Protein AF-A0A6A5AZ43-F1 (afdb_monomer_lite)

pLDDT: mean 82.3, std 16.19, range [38.84, 97.5]

Organism: Naegleria fowleri (NCBI:txid5763)

Structure (mmCIF, N/CA/C/O backbone):
data_AF-A0A6A5AZ43-F1
#
_entry.id   AF-A0A6A5AZ43-F1
#
loop_
_atom_site.group_PDB
_atom_site.id
_atom_site.type_symbol
_atom_site.label_atom_id
_atom_site.label_alt_id
_atom_site.label_comp_id
_atom_site.label_asym_id
_atom_site.label_entity_id
_atom_site.label_seq_id
_atom_site.pdbx_PDB_ins_code
_atom_site.Cartn_x
_atom_site.Cartn_y
_atom_site.Cartn_z
_atom_site.occupancy
_atom_site.B_iso_or_equiv
_atom_site.auth_seq_id
_atom_site.auth_comp_id
_atom_site.auth_asym_id
_atom_site.auth_atom_id
_atom_site.pdbx_PDB_model_num
ATOM 1 N N . MET A 1 1 ? 13.280 24.399 -22.200 1.00 40.59 1 MET A N 1
ATOM 2 C CA . MET A 1 1 ? 12.212 23.650 -21.501 1.00 40.59 1 MET A CA 1
ATOM 3 C C . MET A 1 1 ? 12.374 22.170 -21.824 1.00 40.59 1 MET A C 1
ATOM 5 O O . MET A 1 1 ? 11.979 21.747 -22.901 1.00 40.59 1 MET A O 1
ATOM 9 N N . GLN A 1 2 ? 13.060 21.408 -20.968 1.00 38.84 2 GLN A N 1
ATOM 10 C CA . GLN A 1 2 ? 13.323 19.985 -21.212 1.00 38.84 2 GLN A CA 1
ATOM 11 C C . GLN A 1 2 ? 12.051 19.155 -20.994 1.00 38.84 2 GLN A C 1
ATOM 13 O O . GLN A 1 2 ? 11.334 19.310 -20.006 1.00 38.84 2 GLN A O 1
ATOM 18 N N . ASN A 1 3 ? 11.774 18.312 -21.982 1.00 41.25 3 ASN A N 1
ATOM 19 C CA . ASN A 1 3 ? 10.571 17.515 -22.161 1.00 41.25 3 ASN A CA 1
ATOM 20 C C . ASN A 1 3 ? 10.405 16.507 -21.006 1.00 41.25 3 ASN A C 1
ATOM 22 O O . ASN A 1 3 ? 11.252 15.637 -20.810 1.00 41.25 3 ASN A O 1
ATOM 26 N N . GLN A 1 4 ? 9.310 16.598 -20.240 1.00 49.06 4 GLN A N 1
ATOM 27 C CA . GLN A 1 4 ? 9.046 15.726 -19.081 1.00 49.06 4 GLN A CA 1
ATOM 28 C C . GLN A 1 4 ? 8.986 14.224 -19.425 1.00 49.06 4 GLN A C 1
ATOM 30 O O . GLN A 1 4 ? 9.094 13.388 -18.529 1.00 49.06 4 GLN A O 1
ATOM 35 N N . ARG A 1 5 ? 8.870 13.865 -20.712 1.00 44.91 5 ARG A N 1
ATOM 36 C CA . ARG A 1 5 ? 8.913 12.472 -21.183 1.00 44.91 5 ARG A CA 1
ATOM 37 C C . ARG A 1 5 ? 10.293 11.814 -21.100 1.00 44.91 5 ARG A C 1
ATOM 39 O O . ARG A 1 5 ? 10.347 10.590 -21.052 1.00 44.91 5 ARG A O 1
ATOM 46 N N . GLU A 1 6 ? 11.391 12.568 -21.042 1.00 40.44 6 GLU A N 1
ATOM 47 C CA . GLU A 1 6 ? 12.736 11.964 -21.033 1.00 40.44 6 GLU A CA 1
ATOM 48 C C . GLU A 1 6 ? 13.204 11.490 -19.647 1.00 40.44 6 GLU A C 1
ATOM 50 O O . GLU A 1 6 ? 14.098 10.652 -19.565 1.00 40.44 6 GLU A O 1
ATOM 55 N N . ARG A 1 7 ? 12.556 11.915 -18.549 1.00 47.22 7 ARG A N 1
ATOM 56 C CA . ARG A 1 7 ? 12.876 11.411 -17.193 1.00 47.22 7 ARG A CA 1
ATOM 57 C C . ARG A 1 7 ? 12.505 9.944 -16.968 1.00 47.22 7 ARG A C 1
ATOM 59 O O . ARG A 1 7 ? 12.935 9.359 -15.982 1.00 47.22 7 ARG A O 1
ATOM 66 N N . PHE A 1 8 ? 11.684 9.361 -17.839 1.00 50.12 8 PHE A N 1
ATOM 67 C CA . PHE A 1 8 ? 11.108 8.029 -17.641 1.00 50.12 8 PHE A CA 1
ATOM 68 C C . PHE A 1 8 ? 11.878 6.895 -18.325 1.00 50.12 8 PHE A C 1
ATOM 70 O O . PHE A 1 8 ? 11.381 5.774 -18.402 1.00 50.12 8 PHE A O 1
ATOM 77 N N . LYS A 1 9 ? 13.108 7.145 -18.783 1.00 47.00 9 LYS A N 1
ATOM 78 C CA . LYS A 1 9 ? 14.065 6.063 -19.032 1.00 47.00 9 LYS A CA 1
ATOM 79 C C . LYS A 1 9 ? 14.752 5.732 -17.708 1.00 47.00 9 LYS A C 1
ATOM 81 O O . LYS A 1 9 ? 15.840 6.220 -17.424 1.00 47.00 9 LYS A O 1
ATOM 86 N N . LEU A 1 10 ? 14.082 4.935 -16.874 1.00 55.44 10 LEU A N 1
ATOM 87 C CA . LEU A 1 10 ? 14.712 4.255 -15.740 1.00 55.44 10 LEU A CA 1
ATOM 88 C C . LEU A 1 10 ? 15.667 3.189 -16.298 1.00 55.44 10 LEU A C 1
ATOM 90 O O . LEU A 1 10 ? 15.375 2.002 -16.277 1.00 55.44 10 LEU A O 1
ATOM 94 N N . ASN A 1 11 ? 16.801 3.632 -16.840 1.00 57.62 11 ASN A N 1
ATOM 95 C CA . ASN A 1 11 ? 17.934 2.779 -17.193 1.00 57.62 11 ASN A CA 1
ATOM 96 C C . ASN A 1 11 ? 18.779 2.516 -15.935 1.00 57.62 11 ASN A C 1
ATOM 98 O O . ASN A 1 11 ? 19.988 2.711 -15.963 1.00 57.62 11 ASN A O 1
ATOM 102 N N . LEU A 1 12 ? 18.129 2.196 -14.813 1.00 68.38 12 LEU A N 1
ATOM 103 C CA . LEU A 1 12 ? 18.822 1.786 -13.597 1.00 68.38 12 LEU A CA 1
ATOM 104 C C . LEU A 1 12 ? 18.827 0.265 -13.560 1.00 68.38 12 LEU A C 1
ATOM 106 O O . LEU A 1 12 ? 17.776 -0.363 -13.728 1.00 68.38 12 LEU A O 1
ATOM 110 N N . ASP A 1 13 ? 19.999 -0.309 -13.330 1.00 81.00 13 ASP A N 1
ATOM 111 C CA . ASP A 1 13 ? 20.129 -1.730 -13.051 1.00 81.00 13 ASP A CA 1
ATOM 112 C C . ASP A 1 13 ? 19.394 -2.064 -11.732 1.00 81.00 13 ASP A C 1
ATOM 114 O O . ASP A 1 13 ? 19.404 -1.260 -10.789 1.00 81.00 13 ASP A O 1
ATOM 118 N N . PRO A 1 14 ? 18.725 -3.228 -11.614 1.00 82.81 14 PRO A N 1
ATOM 119 C CA . PRO A 1 14 ? 18.086 -3.647 -10.369 1.00 82.81 14 PRO A CA 1
ATOM 120 C C . PRO A 1 14 ? 18.988 -3.567 -9.127 1.00 82.81 14 PRO A C 1
ATOM 122 O O . PRO A 1 14 ? 18.477 -3.238 -8.053 1.00 82.81 14 PRO A O 1
ATOM 125 N N . ALA A 1 15 ? 20.295 -3.822 -9.266 1.00 86.12 15 ALA A N 1
ATOM 126 C CA . ALA A 1 15 ? 21.263 -3.722 -8.177 1.00 86.12 15 ALA A CA 1
ATOM 127 C C . ALA A 1 15 ? 21.504 -2.267 -7.740 1.00 86.12 15 ALA A C 1
ATOM 129 O O . ALA A 1 15 ? 21.596 -1.987 -6.544 1.00 86.12 15 ALA A O 1
ATOM 130 N N . GLU A 1 16 ? 21.527 -1.321 -8.683 1.00 88.06 16 GLU A N 1
ATOM 131 C CA . GLU A 1 16 ? 21.628 0.110 -8.371 1.00 88.06 16 GLU A CA 1
ATOM 132 C C . GLU A 1 16 ? 20.396 0.586 -7.602 1.00 88.06 16 GLU A C 1
ATOM 134 O O . GLU A 1 16 ? 20.515 1.348 -6.645 1.00 88.06 16 GLU A O 1
ATOM 139 N N . ILE A 1 17 ? 19.205 0.097 -7.972 1.00 89.38 17 ILE A N 1
ATOM 140 C CA . ILE A 1 17 ? 17.960 0.439 -7.275 1.00 89.38 17 ILE A CA 1
ATOM 141 C C . ILE A 1 17 ? 17.986 -0.044 -5.826 1.00 89.38 17 ILE A C 1
ATOM 143 O O . ILE A 1 17 ? 17.416 0.636 -4.977 1.00 89.38 17 ILE A O 1
ATOM 147 N N . ASP A 1 18 ? 18.615 -1.180 -5.522 1.00 90.25 18 ASP A N 1
ATOM 148 C CA . ASP A 1 18 ? 18.731 -1.698 -4.152 1.00 90.25 18 ASP A CA 1
ATOM 149 C C . ASP A 1 18 ? 19.747 -0.931 -3.299 1.00 90.25 18 ASP A C 1
ATOM 151 O O . ASP A 1 18 ? 19.566 -0.836 -2.084 1.00 90.25 18 ASP A O 1
ATOM 155 N N . ALA A 1 19 ? 20.745 -0.308 -3.926 1.00 92.62 19 ALA A N 1
ATOM 156 C CA . ALA A 1 19 ? 21.741 0.516 -3.246 1.00 92.62 19 ALA A CA 1
ATOM 157 C C . ALA A 1 19 ? 21.236 1.925 -2.869 1.00 92.62 19 ALA A C 1
ATOM 159 O O . ALA A 1 19 ? 21.832 2.566 -2.008 1.00 92.62 19 ALA A O 1
ATOM 160 N N . LEU A 1 20 ? 20.136 2.403 -3.469 1.00 92.06 20 LEU A N 1
ATOM 161 C CA . LEU A 1 20 ? 19.611 3.755 -3.216 1.00 92.06 20 LEU A CA 1
ATOM 162 C C . LEU A 1 20 ? 19.237 3.988 -1.745 1.00 92.06 20 LEU A C 1
ATOM 164 O O . LEU A 1 20 ? 18.627 3.118 -1.108 1.00 92.06 20 LEU A O 1
ATOM 168 N N . SER A 1 21 ? 19.502 5.195 -1.246 1.00 95.00 21 SER A N 1
ATOM 169 C CA . SER A 1 21 ? 19.024 5.667 0.056 1.00 95.00 21 SER A CA 1
ATOM 170 C C . SER A 1 21 ? 17.501 5.923 0.054 1.00 95.00 21 SER A C 1
ATOM 172 O O . SER A 1 21 ? 16.889 6.088 -1.011 1.00 95.00 21 SER A O 1
ATOM 174 N N . PRO A 1 22 ? 16.849 5.987 1.233 1.00 94.06 22 PRO A N 1
ATOM 175 C CA . PRO A 1 22 ? 15.443 6.392 1.363 1.00 94.06 22 PRO A CA 1
ATOM 176 C C . PRO A 1 22 ? 15.093 7.708 0.645 1.00 94.06 22 PRO A C 1
ATOM 178 O O . PRO A 1 22 ? 14.058 7.814 -0.023 1.00 94.06 22 PRO A O 1
ATOM 181 N N . GLU A 1 23 ? 15.969 8.704 0.740 1.00 93.75 23 GLU A N 1
ATOM 182 C CA . GLU A 1 23 ? 15.802 10.027 0.141 1.00 93.75 23 GLU A CA 1
ATOM 183 C C . GLU A 1 23 ? 15.879 9.952 -1.384 1.00 93.75 23 GLU A C 1
ATOM 185 O O . GLU A 1 23 ? 15.038 10.531 -2.078 1.00 93.75 23 GLU A O 1
ATOM 190 N N . GLU A 1 24 ? 16.838 9.193 -1.914 1.00 93.25 24 GLU A N 1
ATOM 191 C CA . GLU A 1 24 ? 17.001 9.003 -3.355 1.00 93.25 24 GLU A CA 1
ATOM 192 C C . GLU A 1 24 ? 15.809 8.261 -3.965 1.00 93.25 24 GLU A C 1
ATOM 194 O O . GLU A 1 24 ? 15.318 8.639 -5.034 1.00 93.25 24 GLU A O 1
ATOM 199 N N . LEU A 1 25 ? 15.286 7.245 -3.268 1.00 93.44 25 LEU A N 1
ATOM 200 C CA . LEU A 1 25 ? 14.064 6.548 -3.673 1.00 93.44 25 LEU A CA 1
ATOM 201 C C . LEU A 1 25 ? 12.889 7.518 -3.788 1.00 93.44 25 LEU A C 1
ATOM 203 O O . LEU A 1 25 ? 12.165 7.501 -4.784 1.00 93.44 25 LEU A O 1
ATOM 207 N N . LYS A 1 26 ? 12.700 8.375 -2.782 1.00 92.69 26 LYS A N 1
ATOM 208 C CA . LYS A 1 26 ? 11.615 9.361 -2.765 1.00 92.69 26 LYS A CA 1
ATOM 209 C C . LYS A 1 26 ? 11.746 10.380 -3.899 1.00 92.69 26 LYS A C 1
ATOM 211 O O . LYS A 1 26 ? 10.735 10.753 -4.480 1.00 92.69 26 LYS A O 1
ATOM 216 N N . GLN A 1 27 ? 12.962 10.810 -4.235 1.00 91.88 27 GLN A N 1
ATOM 217 C CA . GLN A 1 27 ? 13.200 11.766 -5.324 1.00 91.88 27 GLN A CA 1
ATOM 218 C C . GLN A 1 27 ? 13.011 11.153 -6.718 1.00 91.88 27 GLN A C 1
ATOM 220 O O . GLN A 1 27 ? 12.555 11.835 -7.637 1.00 91.88 27 GLN A O 1
ATOM 225 N N . LYS A 1 28 ? 13.375 9.876 -6.893 1.00 90.25 28 LYS A N 1
ATOM 226 C CA . LYS A 1 28 ? 13.273 9.178 -8.185 1.00 90.25 28 LYS A CA 1
ATOM 227 C C . LYS A 1 28 ? 11.853 8.698 -8.499 1.00 90.25 28 LYS A C 1
ATOM 229 O O . LYS A 1 28 ? 11.525 8.521 -9.671 1.00 90.25 28 LYS A O 1
ATOM 234 N N . VAL A 1 29 ? 11.002 8.497 -7.491 1.00 89.44 29 VAL A N 1
ATOM 235 C CA . VAL A 1 29 ? 9.587 8.149 -7.692 1.00 89.44 29 VAL A CA 1
ATOM 236 C C . VAL A 1 29 ? 8.757 9.422 -7.928 1.00 89.44 29 VAL A C 1
ATOM 238 O O . VAL A 1 29 ? 8.787 10.331 -7.104 1.00 89.44 29 VAL A O 1
ATOM 241 N N . PRO A 1 30 ? 7.969 9.517 -9.018 1.00 88.88 30 PRO A N 1
ATOM 242 C CA . PRO A 1 30 ? 7.084 10.660 -9.239 1.00 88.88 30 PRO A CA 1
ATOM 243 C C . PRO A 1 30 ? 6.060 10.822 -8.112 1.00 88.88 30 PRO A C 1
ATOM 245 O O . PRO A 1 30 ? 5.469 9.835 -7.682 1.00 88.88 30 PRO A O 1
ATOM 248 N N . ASN A 1 31 ? 5.753 12.058 -7.708 1.00 87.75 31 ASN A N 1
ATOM 249 C CA . ASN A 1 31 ? 4.817 12.337 -6.606 1.00 87.75 31 ASN A CA 1
ATOM 250 C C . ASN A 1 31 ? 3.465 11.621 -6.755 1.00 87.75 31 ASN A C 1
ATOM 252 O O . ASN A 1 31 ? 2.970 11.029 -5.803 1.00 87.75 31 ASN A O 1
ATOM 256 N N . GLN A 1 32 ? 2.880 11.618 -7.958 1.00 83.31 32 GLN A N 1
ATOM 257 C CA . GLN A 1 32 ? 1.614 10.919 -8.207 1.00 83.31 32 GLN A CA 1
ATOM 258 C C . GLN A 1 32 ? 1.736 9.403 -7.986 1.00 83.31 32 GLN A C 1
ATOM 260 O O . GLN A 1 32 ? 0.810 8.775 -7.472 1.00 83.31 32 GLN A O 1
ATOM 265 N N . ALA A 1 33 ? 2.873 8.813 -8.363 1.00 87.81 33 ALA A N 1
ATOM 266 C CA . ALA A 1 33 ? 3.147 7.413 -8.088 1.00 87.81 33 ALA A CA 1
ATOM 267 C C . ALA A 1 33 ? 3.347 7.191 -6.585 1.00 87.81 33 ALA A C 1
ATOM 269 O O . ALA A 1 33 ? 2.740 6.274 -6.048 1.00 87.81 33 ALA A O 1
ATOM 270 N N . ASP A 1 34 ? 4.107 8.043 -5.890 1.00 90.75 34 ASP A N 1
ATOM 271 C CA . ASP A 1 34 ? 4.319 7.946 -4.436 1.00 90.75 34 ASP A CA 1
ATOM 272 C C . ASP A 1 34 ? 2.991 7.990 -3.660 1.00 90.75 34 ASP A C 1
ATOM 274 O O . ASP A 1 34 ? 2.744 7.137 -2.807 1.00 90.75 34 ASP A O 1
ATOM 278 N N . GLU A 1 35 ? 2.078 8.897 -4.018 1.00 89.44 35 GLU A N 1
ATOM 279 C CA . GLU A 1 35 ? 0.731 8.947 -3.434 1.00 89.44 35 GLU A CA 1
ATOM 280 C C . GLU A 1 35 ? -0.082 7.678 -3.735 1.00 89.44 35 GLU A C 1
ATOM 282 O O . GLU A 1 35 ? -0.722 7.110 -2.845 1.00 89.44 35 GLU A O 1
ATOM 287 N N . ALA A 1 36 ? -0.010 7.155 -4.962 1.00 88.94 36 ALA A N 1
ATOM 288 C CA . ALA A 1 36 ? -0.654 5.888 -5.302 1.00 88.94 36 ALA A CA 1
ATOM 289 C C . ALA A 1 36 ? -0.064 4.702 -4.511 1.00 88.94 36 ALA A C 1
ATOM 291 O O . ALA A 1 36 ? -0.810 3.810 -4.091 1.00 88.94 36 ALA A O 1
ATOM 292 N N . LEU A 1 37 ? 1.252 4.694 -4.262 1.00 92.19 37 LEU A N 1
ATOM 293 C CA . LEU A 1 37 ? 1.921 3.694 -3.428 1.00 92.19 37 LEU A CA 1
ATOM 294 C C . LEU A 1 37 ? 1.436 3.773 -1.976 1.00 92.19 37 LEU A C 1
ATOM 296 O O . LEU A 1 37 ? 1.096 2.732 -1.410 1.00 92.19 37 LEU A O 1
ATOM 300 N N . LYS A 1 38 ? 1.306 4.978 -1.403 1.00 91.31 38 LYS A N 1
ATOM 301 C CA . LYS A 1 38 ? 0.740 5.181 -0.054 1.00 91.31 38 LYS A CA 1
ATOM 302 C C . LYS A 1 38 ? -0.683 4.646 0.048 1.00 91.31 38 LYS A C 1
ATOM 304 O O . LYS A 1 38 ? -0.995 3.882 0.961 1.00 91.31 38 LYS A O 1
ATOM 309 N N . LEU A 1 39 ? -1.545 4.983 -0.913 1.00 89.62 39 LEU A N 1
ATOM 310 C CA . LEU A 1 39 ? -2.924 4.485 -0.951 1.00 89.62 39 LEU A CA 1
ATOM 311 C C . LEU A 1 39 ? -2.974 2.957 -1.059 1.00 89.62 39 LEU A C 1
ATOM 313 O O . LEU A 1 39 ? -3.786 2.303 -0.397 1.00 89.62 39 LEU A O 1
ATOM 317 N N . ARG A 1 40 ? -2.085 2.368 -1.866 1.00 89.81 40 ARG A N 1
ATOM 318 C CA . ARG A 1 40 ? -1.974 0.915 -2.011 1.00 89.81 40 ARG A CA 1
ATOM 319 C C . ARG A 1 40 ? -1.538 0.247 -0.712 1.00 89.81 40 ARG A C 1
ATOM 321 O O . ARG A 1 40 ? -2.126 -0.771 -0.346 1.00 89.81 40 ARG A O 1
ATOM 328 N N . LEU A 1 41 ? -0.557 0.822 -0.020 1.00 91.56 41 LEU A N 1
ATOM 329 C CA . LEU A 1 41 ? -0.066 0.316 1.256 1.00 91.56 41 LEU A CA 1
ATOM 330 C C . LEU A 1 41 ? -1.131 0.443 2.352 1.00 91.56 41 LEU A C 1
ATOM 332 O O . LEU A 1 41 ? -1.384 -0.524 3.063 1.00 91.56 41 LEU A O 1
ATOM 336 N N . LYS A 1 42 ? -1.862 1.564 2.403 1.00 88.75 42 LYS A N 1
ATOM 337 C CA . LYS A 1 42 ? -3.017 1.736 3.298 1.00 88.75 42 LYS A CA 1
ATOM 338 C C . LYS A 1 42 ? -4.086 0.672 3.047 1.00 88.75 42 LYS A C 1
ATOM 340 O O . LYS A 1 42 ? -4.552 0.033 3.984 1.00 88.75 42 LYS A O 1
ATOM 345 N N . LYS A 1 43 ? -4.444 0.424 1.781 1.00 89.81 43 LYS A N 1
ATOM 346 C CA . LYS A 1 43 ? -5.411 -0.626 1.411 1.00 89.81 43 LYS A CA 1
ATOM 347 C C . LYS A 1 43 ? -4.912 -2.022 1.780 1.00 89.81 43 LYS A C 1
ATOM 349 O O . LYS A 1 43 ? -5.717 -2.877 2.139 1.00 89.81 43 LYS A O 1
ATOM 354 N N . TYR A 1 44 ? -3.609 -2.271 1.662 1.00 90.69 44 TYR A N 1
ATOM 355 C CA . TYR A 1 44 ? -3.000 -3.509 2.137 1.00 90.69 44 TYR A CA 1
ATOM 356 C C . TYR A 1 44 ? -3.125 -3.632 3.660 1.00 90.69 44 TYR A C 1
ATOM 358 O O . TYR A 1 44 ? -3.644 -4.643 4.118 1.00 90.69 44 TYR A O 1
ATOM 366 N N . GLY A 1 45 ? -2.776 -2.590 4.420 1.00 92.00 45 GLY A N 1
ATOM 367 C CA . GLY A 1 45 ? -2.948 -2.551 5.875 1.00 92.00 45 GLY A CA 1
ATOM 368 C C . GLY A 1 45 ? -4.393 -2.828 6.295 1.00 92.00 45 GLY A C 1
ATOM 369 O O . GLY A 1 45 ? -4.637 -3.740 7.075 1.00 92.00 45 GLY A O 1
ATOM 370 N N . MET A 1 46 ? -5.373 -2.161 5.675 1.00 90.31 46 MET A N 1
ATOM 371 C CA . MET A 1 46 ? -6.802 -2.420 5.927 1.00 90.31 46 MET A CA 1
ATOM 372 C C . MET A 1 46 ? -7.204 -3.883 5.673 1.00 90.31 46 MET A C 1
ATOM 374 O O . MET A 1 46 ? -8.069 -4.419 6.356 1.00 90.31 46 MET A O 1
ATOM 378 N N . LYS A 1 47 ? -6.586 -4.554 4.692 1.00 92.69 47 LYS A N 1
ATOM 379 C CA . LYS A 1 47 ? -6.846 -5.977 4.419 1.00 92.69 47 LYS A CA 1
ATOM 380 C C . LYS A 1 47 ? -6.219 -6.918 5.441 1.00 92.69 47 LYS A C 1
ATOM 382 O O . LYS A 1 47 ? -6.724 -8.031 5.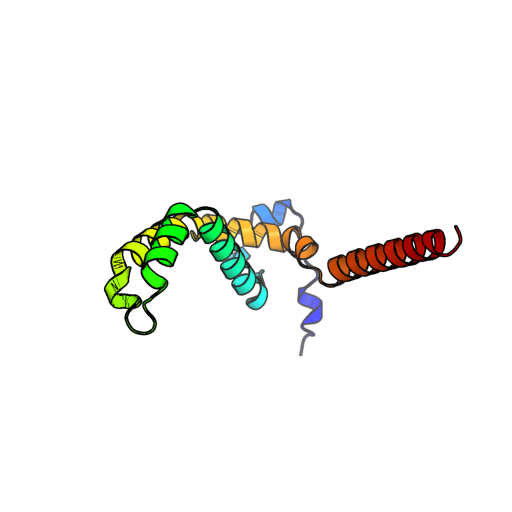563 1.00 92.69 47 LYS A O 1
ATOM 387 N N . GLN A 1 48 ? -5.128 -6.520 6.092 1.00 96.12 48 GLN A N 1
ATOM 388 C CA . GLN A 1 48 ? -4.510 -7.309 7.159 1.00 96.12 48 GLN A CA 1
ATOM 389 C C . GLN A 1 48 ? -5.246 -7.097 8.488 1.00 96.12 48 GLN A C 1
ATOM 391 O O . GLN A 1 48 ? -5.527 -8.060 9.192 1.00 96.12 48 GLN A O 1
ATOM 396 N N . CYS A 1 49 ? -5.678 -5.866 8.760 1.00 96.44 49 CYS A N 1
ATOM 397 C CA . CYS A 1 49 ? -6.433 -5.470 9.951 1.00 96.44 49 CYS A CA 1
ATOM 398 C C . CYS A 1 49 ? -7.931 -5.783 9.832 1.00 96.44 49 CYS A C 1
ATOM 400 O O . CYS A 1 49 ? -8.780 -4.900 9.984 1.00 96.44 49 CYS A O 1
ATOM 402 N N . LYS A 1 50 ? -8.289 -7.018 9.448 1.00 95.75 50 LYS A N 1
ATOM 403 C CA . LYS A 1 50 ? -9.693 -7.382 9.172 1.00 95.75 50 LYS A CA 1
ATOM 404 C C . LYS A 1 50 ? -10.573 -7.299 10.412 1.00 95.75 50 LYS A C 1
ATOM 406 O O . LYS A 1 50 ? -11.739 -6.935 10.285 1.00 95.75 50 LYS A O 1
ATOM 411 N N . VAL A 1 51 ? -10.035 -7.670 11.572 1.00 97.06 51 VAL A N 1
ATOM 412 C CA . VAL A 1 51 ? -10.783 -7.710 12.833 1.00 97.06 51 VAL A CA 1
ATOM 413 C C . VAL A 1 51 ? -11.115 -6.290 13.270 1.00 97.06 51 VAL A C 1
ATOM 415 O O . VAL A 1 51 ? -12.280 -5.956 13.454 1.00 97.06 51 VAL A O 1
ATOM 418 N N . GLU A 1 52 ? -10.116 -5.419 13.312 1.00 97.50 52 GLU A N 1
ATOM 419 C CA . GLU A 1 52 ? -10.257 -4.011 13.674 1.00 97.50 52 GLU A CA 1
ATOM 420 C C . GLU A 1 52 ? -11.133 -3.277 12.652 1.00 97.50 52 GLU A C 1
ATOM 422 O O . GLU A 1 52 ? -12.001 -2.490 13.022 1.00 97.50 52 GLU A O 1
ATOM 427 N N . SER A 1 53 ? -10.976 -3.595 11.358 1.00 94.44 53 SER A N 1
ATOM 428 C CA . SER A 1 53 ? -11.821 -3.036 10.294 1.00 94.44 53 SER A CA 1
ATOM 429 C C . SER A 1 53 ? -13.281 -3.430 10.476 1.00 94.44 53 SER A C 1
ATOM 431 O O . SER A 1 53 ? -14.168 -2.608 10.254 1.00 94.44 53 SER A O 1
ATOM 433 N N . LYS A 1 54 ? -13.540 -4.681 10.876 1.00 96.19 54 LYS A N 1
ATOM 434 C CA . LYS A 1 54 ? -14.889 -5.155 11.174 1.00 96.19 54 LYS A CA 1
ATOM 435 C C . LYS A 1 54 ? -15.455 -4.454 12.405 1.00 96.19 54 LYS A C 1
ATOM 437 O O . LYS A 1 54 ? -16.566 -3.954 12.321 1.00 96.19 54 LYS A O 1
ATOM 442 N N . ASN A 1 55 ? -14.694 -4.358 13.492 1.00 95.88 55 ASN A N 1
ATOM 443 C CA . ASN A 1 55 ? -15.144 -3.709 14.725 1.00 95.88 55 ASN A CA 1
ATOM 444 C C . ASN A 1 55 ? -15.495 -2.233 14.483 1.00 95.88 55 ASN A C 1
ATOM 446 O O . ASN A 1 55 ? -16.563 -1.770 14.878 1.00 95.88 55 ASN A O 1
ATOM 450 N N . PHE A 1 56 ? -14.648 -1.509 13.746 1.00 94.94 56 PHE A N 1
ATOM 451 C CA . PHE A 1 56 ? -14.931 -0.129 13.361 1.00 94.94 56 PHE A CA 1
ATOM 452 C C . PHE A 1 56 ? -16.148 -0.020 12.430 1.00 94.94 56 PHE A C 1
ATOM 454 O O . PHE A 1 56 ? -16.989 0.866 12.608 1.00 94.94 56 PHE A O 1
ATOM 461 N N . ALA A 1 57 ? -16.288 -0.925 11.455 1.00 94.00 57 ALA A N 1
ATOM 462 C CA . ALA A 1 57 ? -17.464 -0.973 10.587 1.00 94.00 57 ALA A CA 1
ATOM 463 C C . ALA A 1 57 ? -18.749 -1.239 11.388 1.00 94.00 57 ALA A C 1
ATOM 465 O O . ALA A 1 57 ? -19.748 -0.555 11.193 1.00 94.00 57 ALA A O 1
ATOM 466 N N . ASP A 1 58 ? -18.715 -2.186 12.324 1.00 94.94 58 ASP A N 1
ATOM 467 C CA . ASP A 1 58 ? -19.846 -2.523 13.184 1.00 94.94 58 ASP A CA 1
ATOM 468 C C . ASP A 1 58 ? -20.227 -1.345 14.092 1.00 94.94 58 ASP A C 1
ATOM 470 O O . ASP A 1 58 ? -21.410 -1.024 14.203 1.00 94.94 58 ASP A O 1
ATOM 474 N N . CYS A 1 59 ? -19.251 -0.618 14.647 1.00 94.12 59 CYS A N 1
ATOM 475 C CA . CYS A 1 59 ? -19.539 0.596 15.409 1.00 94.12 59 CYS A CA 1
ATOM 476 C C . CYS A 1 59 ? -20.131 1.719 14.536 1.00 94.12 59 CYS A C 1
ATOM 478 O O . CYS A 1 59 ? -21.019 2.450 14.991 1.00 94.12 59 CYS A O 1
ATOM 480 N N . SER A 1 60 ? -19.664 1.878 13.294 1.00 93.38 60 SER A N 1
ATOM 481 C CA . SER A 1 60 ? -20.022 3.013 12.429 1.00 93.38 60 SER A CA 1
ATOM 482 C C . SER A 1 60 ? -21.336 2.858 11.656 1.00 93.38 60 SER A C 1
ATOM 484 O O . SER A 1 60 ? -21.873 3.873 11.219 1.00 93.38 60 SER A O 1
ATOM 486 N N . LYS A 1 61 ? -21.895 1.644 11.539 1.00 91.06 61 LYS A N 1
ATOM 487 C CA . LYS A 1 61 ? -23.121 1.343 10.762 1.00 91.06 61 LYS A CA 1
ATOM 488 C C . LYS A 1 61 ? -24.273 2.337 10.953 1.00 91.06 61 LYS A C 1
ATOM 490 O O . LYS A 1 61 ? -24.842 2.790 9.966 1.00 91.06 61 LYS A O 1
ATOM 495 N N . ASP A 1 62 ? -24.562 2.718 12.196 1.00 87.56 62 ASP A N 1
ATOM 496 C CA . ASP A 1 62 ? -25.738 3.541 12.535 1.00 87.56 62 ASP A CA 1
ATOM 497 C C . ASP A 1 62 ? -25.382 4.979 12.933 1.00 87.56 62 ASP A C 1
ATOM 499 O O . ASP A 1 62 ? -26.199 5.728 13.474 1.00 87.56 62 ASP A O 1
ATOM 503 N N . LYS A 1 63 ? -24.128 5.382 12.726 1.00 83.56 63 LYS A N 1
ATOM 504 C CA . LYS A 1 63 ? -23.612 6.667 13.191 1.00 83.56 63 LYS A CA 1
ATOM 505 C C . LYS A 1 63 ? -23.131 7.424 11.966 1.00 83.56 63 LYS A C 1
ATOM 507 O O . LYS A 1 63 ? -22.120 7.070 11.396 1.00 83.56 63 LYS A O 1
ATOM 512 N N . LEU A 1 64 ? -23.846 8.466 11.550 1.00 79.56 64 LEU A N 1
ATOM 513 C CA . LEU A 1 64 ? -23.423 9.294 10.411 1.00 79.56 64 LEU A CA 1
ATOM 514 C C . LEU A 1 64 ? -22.495 10.426 10.867 1.00 79.56 64 LEU A C 1
ATOM 516 O O . LEU A 1 64 ? -21.348 10.512 10.447 1.00 79.56 64 LEU A O 1
ATOM 520 N N . LEU A 1 65 ? -22.971 11.272 11.785 1.00 85.44 65 LEU A N 1
ATOM 521 C CA . LEU A 1 65 ? -22.254 12.489 12.191 1.00 85.44 65 LEU A CA 1
ATOM 522 C C . LEU A 1 65 ? -21.373 12.312 13.437 1.00 85.44 65 LEU A C 1
ATOM 524 O O . LEU A 1 65 ? -20.492 13.125 13.689 1.00 85.44 65 LEU A O 1
ATOM 528 N N . SER A 1 66 ? -21.593 11.258 14.229 1.00 88.31 66 SER A N 1
ATOM 529 C CA . SER A 1 66 ? -20.943 11.081 15.541 1.00 88.31 66 SER A CA 1
ATOM 530 C C . SER A 1 66 ? -19.875 9.983 15.582 1.00 88.31 66 SER A C 1
ATOM 532 O O . SER A 1 66 ? -19.407 9.644 16.667 1.00 88.31 66 SER A O 1
ATOM 534 N N . ILE A 1 67 ? -19.455 9.449 14.426 1.00 89.50 67 ILE A N 1
ATOM 535 C CA . ILE A 1 67 ? -18.457 8.362 14.333 1.00 89.50 67 ILE A CA 1
ATOM 536 C C . ILE A 1 67 ? -17.159 8.740 15.047 1.00 89.50 67 ILE A C 1
ATOM 538 O O . ILE A 1 67 ? -16.655 7.963 15.850 1.00 89.50 67 ILE A O 1
ATOM 542 N N . ALA A 1 68 ? -16.646 9.946 14.789 1.00 85.00 68 ALA A N 1
ATOM 543 C CA . ALA A 1 68 ? -15.343 10.385 15.290 1.00 85.00 68 ALA A CA 1
ATOM 544 C C . ALA A 1 68 ? -15.251 10.420 16.826 1.00 85.00 68 ALA A C 1
ATOM 546 O O . ALA A 1 68 ? -14.158 10.324 17.374 1.00 85.00 68 ALA A O 1
ATOM 547 N N . VAL A 1 69 ? -16.389 10.544 17.517 1.00 90.19 69 VAL A N 1
ATOM 548 C CA . VAL A 1 69 ? -16.450 10.549 18.985 1.00 90.19 69 VAL A CA 1
ATOM 549 C C . VAL A 1 69 ? -16.896 9.190 19.518 1.00 90.19 69 VAL A C 1
ATOM 551 O O . VAL A 1 69 ? -16.270 8.654 20.423 1.00 90.19 69 VAL A O 1
ATOM 554 N N . LYS A 1 70 ? -17.970 8.619 18.957 1.00 93.06 70 LYS A N 1
ATOM 555 C CA . LYS A 1 70 ? -18.603 7.397 19.478 1.00 93.06 70 LYS A CA 1
ATOM 556 C C . LYS A 1 70 ? -17.901 6.098 19.083 1.00 93.06 70 LYS A C 1
ATOM 558 O O . LYS A 1 70 ? -18.194 5.087 19.702 1.00 93.06 70 LYS A O 1
ATOM 563 N N . CYS A 1 71 ? -17.050 6.122 18.060 1.00 95.06 71 CYS A N 1
ATOM 564 C CA . CYS A 1 71 ? -16.254 4.975 17.611 1.00 95.06 71 CYS A CA 1
ATOM 565 C C . CYS A 1 71 ? -14.755 5.281 17.672 1.00 95.06 71 CYS A C 1
ATOM 567 O O . CYS A 1 71 ? -13.978 4.807 16.841 1.00 95.06 71 CYS A O 1
ATOM 569 N N . LYS A 1 72 ? -14.358 6.182 18.581 1.00 95.00 72 LYS A N 1
ATOM 570 C CA . LYS A 1 72 ? -12.973 6.640 18.695 1.00 95.00 72 LYS A CA 1
ATOM 571 C C . LYS A 1 72 ? -12.035 5.472 18.997 1.00 95.00 72 LYS A C 1
ATOM 573 O O . LYS A 1 72 ? -10.965 5.403 18.401 1.00 95.00 72 LYS A O 1
ATOM 578 N N . ASP A 1 73 ? -12.452 4.557 19.864 1.00 96.50 73 ASP A N 1
ATOM 579 C CA . ASP A 1 73 ? -11.617 3.444 20.312 1.00 96.50 73 ASP A CA 1
ATOM 580 C C . ASP A 1 73 ? -11.424 2.409 19.196 1.00 96.50 73 ASP A C 1
ATOM 582 O O . ASP A 1 73 ? -10.297 1.998 18.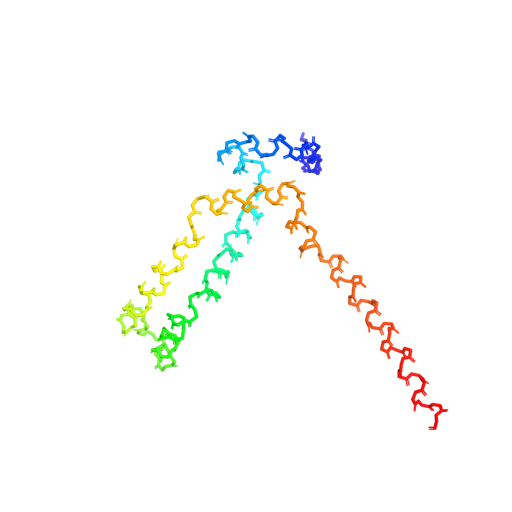921 1.00 96.50 73 ASP A O 1
ATOM 586 N N . GLU A 1 74 ? -12.485 2.060 18.460 1.00 96.31 74 GLU A N 1
ATOM 587 C CA . GLU A 1 74 ? -12.386 1.166 17.303 1.00 96.31 74 GLU A CA 1
ATOM 588 C C . GLU A 1 74 ? -11.596 1.804 16.154 1.00 96.31 74 GLU A C 1
ATOM 590 O O . GLU A 1 74 ? -10.834 1.120 15.468 1.00 96.31 74 GLU A O 1
ATOM 595 N N . LEU A 1 75 ? -11.743 3.118 15.949 1.00 94.44 75 LEU A N 1
ATOM 596 C CA . LEU A 1 75 ? -10.958 3.861 14.96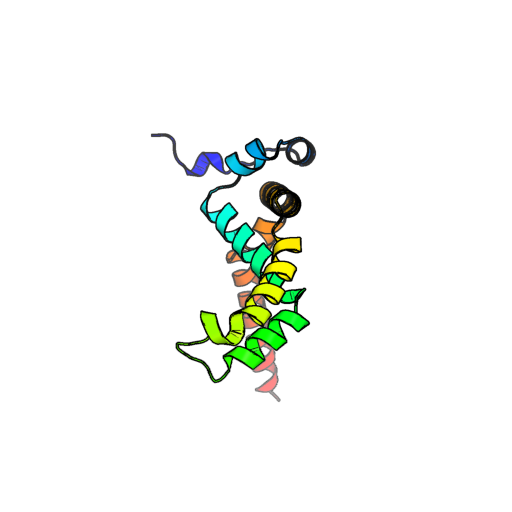4 1.00 94.44 75 LEU A CA 1
ATOM 597 C C . LEU A 1 75 ? -9.473 3.899 15.340 1.00 94.44 75 LEU A C 1
ATOM 599 O O . LEU A 1 75 ? -8.620 3.763 14.458 1.00 94.44 75 LEU A O 1
ATOM 603 N N . GLN A 1 76 ? -9.162 4.079 16.624 1.00 96.62 76 GLN A N 1
ATOM 604 C CA . GLN A 1 76 ? -7.791 4.077 17.119 1.00 96.62 76 GLN A CA 1
ATOM 605 C C . GLN A 1 76 ? -7.169 2.692 16.952 1.00 96.62 76 GLN A C 1
ATOM 607 O O . GLN A 1 76 ? -6.127 2.588 16.317 1.00 96.62 76 GLN A O 1
ATOM 612 N N . ALA A 1 77 ? -7.854 1.629 17.383 1.00 96.75 77 ALA A N 1
ATOM 613 C CA . ALA A 1 77 ? -7.380 0.254 17.217 1.00 96.75 77 ALA A CA 1
ATOM 614 C C . ALA A 1 77 ? -7.113 -0.097 15.741 1.00 96.75 77 ALA A C 1
ATOM 616 O O . ALA A 1 77 ? -6.082 -0.682 15.399 1.00 96.75 77 ALA A O 1
ATOM 617 N N . LEU A 1 78 ? -8.010 0.318 14.839 1.00 95.44 78 LEU A N 1
ATOM 618 C CA . LEU A 1 78 ? -7.811 0.160 13.400 1.00 95.44 78 LEU A CA 1
ATOM 619 C C . LEU A 1 78 ? -6.598 0.952 12.898 1.00 95.44 78 LEU A C 1
ATOM 621 O O . LEU A 1 78 ? -5.812 0.441 12.099 1.00 95.44 78 LEU A O 1
ATOM 625 N N . THR A 1 79 ? -6.437 2.192 13.352 1.00 94.12 79 THR A N 1
ATOM 626 C CA . THR A 1 79 ? -5.315 3.053 12.959 1.00 94.12 79 THR A CA 1
ATOM 627 C C . THR A 1 79 ? -3.986 2.491 13.446 1.00 94.12 79 THR A C 1
ATOM 629 O O . THR A 1 79 ? -3.037 2.435 12.662 1.00 94.12 79 THR A O 1
ATOM 632 N N . ASP A 1 80 ? -3.926 2.012 14.685 1.00 96.12 80 ASP A N 1
ATOM 633 C CA . ASP A 1 80 ? -2.739 1.397 15.276 1.00 96.12 80 ASP A CA 1
ATOM 634 C C . ASP A 1 80 ? -2.326 0.164 14.472 1.00 96.12 80 ASP A C 1
ATOM 636 O O . ASP A 1 80 ? -1.175 0.057 14.043 1.00 96.12 80 ASP A O 1
ATOM 640 N N . CYS A 1 81 ? -3.286 -0.708 14.146 1.00 96.62 81 CYS A N 1
ATOM 641 C CA . CYS A 1 81 ? -3.017 -1.873 13.311 1.00 96.62 81 CYS A CA 1
ATOM 642 C C . CYS A 1 81 ? -2.512 -1.484 11.909 1.00 96.62 81 CYS A C 1
ATOM 644 O O . CYS A 1 81 ? -1.508 -2.020 11.434 1.00 96.62 81 CYS A O 1
ATOM 646 N N . ILE A 1 82 ? -3.171 -0.538 11.226 1.00 94.69 82 ILE A N 1
ATOM 647 C CA . ILE A 1 82 ? -2.778 -0.127 9.866 1.00 94.69 82 ILE A CA 1
ATOM 648 C C . ILE A 1 82 ? -1.389 0.536 9.879 1.00 94.69 82 ILE A C 1
ATOM 650 O O . ILE A 1 82 ? -0.604 0.331 8.949 1.00 94.69 82 ILE A O 1
ATOM 654 N N . THR A 1 83 ? -1.056 1.290 10.928 1.00 93.56 83 THR A N 1
ATOM 655 C CA . THR A 1 83 ? 0.214 2.026 11.036 1.00 93.56 83 THR A CA 1
ATOM 656 C C . THR A 1 83 ? 1.429 1.100 11.051 1.00 93.56 83 THR A C 1
ATOM 658 O O . THR A 1 83 ? 2.450 1.444 10.456 1.00 93.56 83 THR A O 1
ATOM 661 N N . ILE A 1 84 ? 1.301 -0.122 11.586 1.00 94.06 84 ILE A N 1
ATOM 662 C CA . ILE A 1 84 ? 2.353 -1.155 11.521 1.00 94.06 84 ILE A CA 1
ATOM 663 C C . ILE A 1 84 ? 2.769 -1.434 10.067 1.00 94.06 84 ILE A C 1
ATOM 665 O O . ILE A 1 84 ? 3.939 -1.691 9.787 1.00 94.06 84 ILE A O 1
ATOM 669 N N . TYR A 1 85 ? 1.834 -1.326 9.118 1.00 92.69 85 TYR A N 1
ATOM 670 C CA . TYR A 1 85 ? 2.093 -1.539 7.693 1.00 92.69 85 TYR A CA 1
ATOM 671 C C . TYR A 1 85 ? 2.525 -0.271 6.951 1.00 92.69 85 TYR A C 1
ATOM 673 O O . TYR A 1 85 ? 3.160 -0.388 5.907 1.00 92.69 85 TYR A O 1
ATOM 681 N N . LEU A 1 86 ? 2.217 0.918 7.474 1.00 91.12 86 LEU A N 1
ATOM 682 C CA . LEU A 1 86 ? 2.499 2.231 6.868 1.00 91.12 86 LEU A CA 1
ATOM 683 C C . LEU A 1 86 ? 3.840 2.838 7.309 1.00 91.12 86 LEU A C 1
ATOM 685 O O . LEU A 1 86 ? 4.028 4.051 7.244 1.00 91.12 86 LEU A O 1
ATOM 689 N N . ASN A 1 87 ? 4.778 2.011 7.753 1.00 93.25 87 ASN A N 1
ATOM 690 C CA . ASN A 1 87 ? 6.106 2.477 8.123 1.00 93.25 87 ASN A CA 1
ATOM 691 C C . ASN A 1 87 ? 6.967 2.835 6.892 1.00 93.25 87 ASN A C 1
ATOM 693 O O . ASN A 1 87 ? 6.687 2.453 5.748 1.00 93.25 87 ASN A O 1
ATOM 697 N N . GLU A 1 88 ? 8.035 3.590 7.142 1.00 93.62 88 GLU A N 1
ATOM 698 C CA . GLU A 1 88 ? 8.942 4.073 6.101 1.00 93.62 88 GLU A CA 1
ATOM 699 C C . GLU A 1 88 ? 9.672 2.935 5.375 1.00 93.62 88 GLU A C 1
ATOM 701 O O . GLU A 1 88 ? 9.866 3.000 4.162 1.00 93.62 88 GLU A O 1
ATOM 706 N N . GLU A 1 89 ? 9.999 1.853 6.081 1.00 94.12 89 GLU A N 1
ATOM 707 C CA . GLU A 1 89 ? 10.639 0.674 5.499 1.00 94.12 89 GLU A CA 1
ATOM 708 C C . GLU A 1 89 ? 9.765 0.052 4.397 1.00 94.12 89 GLU A C 1
ATOM 710 O O . GLU A 1 89 ? 10.225 -0.177 3.275 1.00 94.12 89 GLU A O 1
ATOM 715 N N . ASN A 1 90 ? 8.478 -0.157 4.674 1.00 94.75 90 ASN A N 1
ATOM 716 C CA . ASN A 1 90 ? 7.518 -0.680 3.706 1.00 94.75 90 ASN A CA 1
ATOM 717 C C . ASN A 1 90 ? 7.295 0.296 2.550 1.00 94.75 90 ASN A C 1
ATOM 719 O O . ASN A 1 90 ? 7.213 -0.128 1.395 1.00 94.75 90 ASN A O 1
ATOM 723 N N . MET A 1 91 ? 7.252 1.601 2.824 1.00 95.06 91 MET A N 1
ATOM 724 C CA . MET A 1 91 ? 7.190 2.611 1.767 1.00 95.06 91 MET A CA 1
ATOM 725 C C . MET A 1 91 ? 8.420 2.563 0.855 1.00 95.06 91 MET A C 1
ATOM 727 O O . MET A 1 91 ? 8.276 2.610 -0.367 1.00 95.06 91 MET A O 1
ATOM 731 N N . ASN A 1 92 ? 9.618 2.395 1.410 1.00 96.00 92 ASN A N 1
ATOM 732 C CA . ASN A 1 92 ? 10.852 2.293 0.634 1.00 96.00 92 ASN A CA 1
ATOM 733 C C . ASN A 1 92 ? 10.902 1.004 -0.193 1.00 96.00 92 ASN A C 1
ATOM 735 O O . ASN A 1 92 ? 11.264 1.057 -1.369 1.00 96.00 92 ASN A O 1
ATOM 739 N N . LYS A 1 93 ? 10.434 -0.127 0.351 1.00 94.75 93 LYS A N 1
ATOM 740 C CA . LYS A 1 93 ? 10.244 -1.370 -0.422 1.00 94.75 93 LYS A CA 1
ATOM 741 C C . LYS A 1 93 ? 9.314 -1.151 -1.618 1.00 94.75 93 LYS A C 1
ATOM 743 O O . LYS A 1 93 ? 9.634 -1.557 -2.733 1.00 94.75 93 LYS A O 1
ATOM 748 N N . MET A 1 94 ? 8.198 -0.448 -1.417 1.00 94.12 94 MET A N 1
ATOM 749 C CA . MET A 1 94 ? 7.253 -0.126 -2.491 1.00 94.12 94 MET A CA 1
ATOM 750 C C . MET A 1 94 ? 7.863 0.802 -3.549 1.00 94.12 94 MET A C 1
ATOM 752 O O . MET A 1 94 ? 7.642 0.591 -4.741 1.00 94.12 94 MET A O 1
ATOM 756 N N . ARG A 1 95 ? 8.661 1.798 -3.143 1.00 94.75 95 ARG A N 1
ATOM 757 C CA . ARG A 1 95 ? 9.398 2.670 -4.073 1.00 94.75 95 ARG A CA 1
ATOM 758 C C . ARG A 1 95 ? 10.409 1.878 -4.898 1.00 94.75 95 ARG A C 1
ATOM 760 O O . ARG A 1 95 ? 10.403 2.012 -6.118 1.00 94.75 95 ARG A O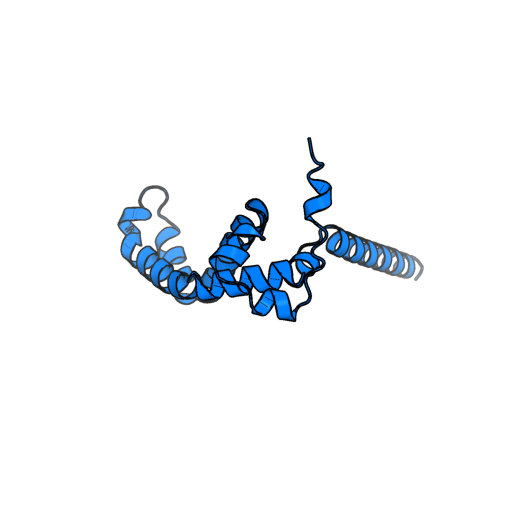 1
ATOM 767 N N . ARG A 1 96 ? 11.206 1.000 -4.275 1.00 94.56 96 ARG A N 1
ATOM 768 C CA . ARG A 1 96 ? 12.138 0.109 -4.994 1.00 94.56 96 ARG A CA 1
ATOM 769 C C . ARG A 1 96 ? 11.398 -0.760 -6.009 1.00 94.56 96 ARG A C 1
ATOM 771 O O . ARG A 1 96 ? 11.758 -0.757 -7.181 1.00 94.56 96 ARG A O 1
ATOM 778 N N . ALA A 1 97 ? 10.322 -1.430 -5.596 1.00 92.19 97 ALA A N 1
ATOM 779 C CA . ALA A 1 97 ? 9.508 -2.265 -6.484 1.00 92.19 97 ALA A CA 1
ATOM 780 C C . ALA A 1 97 ? 8.875 -1.466 -7.641 1.00 92.19 97 ALA A C 1
ATOM 782 O O . ALA A 1 97 ? 8.736 -1.966 -8.759 1.00 92.19 97 ALA A O 1
ATOM 783 N N . TYR A 1 98 ? 8.500 -0.205 -7.402 1.00 90.94 98 TYR A N 1
ATOM 784 C CA . TYR A 1 98 ? 8.036 0.697 -8.455 1.00 90.94 98 TYR A CA 1
ATOM 785 C C . TYR A 1 98 ? 9.147 1.021 -9.458 1.00 90.94 98 TYR A C 1
ATOM 787 O O . TYR A 1 98 ? 8.924 0.881 -10.659 1.00 90.94 98 TYR A O 1
ATOM 795 N N . LEU A 1 99 ? 10.337 1.401 -8.981 1.00 89.88 99 LEU A N 1
ATOM 796 C CA . LEU A 1 99 ? 11.483 1.725 -9.838 1.00 89.88 99 LEU A CA 1
ATOM 797 C C . LEU A 1 99 ? 11.976 0.502 -10.626 1.00 89.88 99 LEU A C 1
ATOM 799 O O . LEU A 1 99 ? 12.316 0.638 -11.795 1.00 89.88 99 LEU A O 1
ATOM 803 N N . LYS A 1 100 ? 11.913 -0.698 -10.032 1.00 89.75 100 LYS A N 1
ATOM 804 C CA . LYS A 1 100 ? 12.158 -1.991 -10.703 1.00 89.75 100 LYS A CA 1
ATOM 805 C C . LYS A 1 100 ? 11.065 -2.368 -11.715 1.00 89.75 100 LYS A C 1
ATOM 807 O O . LYS A 1 100 ? 11.173 -3.366 -12.424 1.00 89.75 100 LYS A O 1
ATOM 812 N N . GLY A 1 101 ? 9.976 -1.600 -11.775 1.00 84.94 101 GLY A N 1
ATOM 813 C CA . GLY A 1 101 ? 8.859 -1.812 -12.692 1.00 84.94 101 GLY A CA 1
ATOM 814 C C . GLY A 1 101 ? 7.877 -2.912 -12.273 1.00 84.94 101 GLY A C 1
ATOM 815 O O . GLY A 1 101 ? 6.884 -3.122 -12.969 1.00 84.94 101 GLY A O 1
ATOM 816 N N . GLU A 1 102 ? 8.080 -3.586 -11.138 1.00 79.25 102 GLU A N 1
ATOM 817 C CA . GLU A 1 102 ? 7.177 -4.632 -10.629 1.00 79.25 102 GLU A CA 1
ATOM 818 C C . GLU A 1 102 ? 5.763 -4.087 -10.393 1.00 79.25 102 GLU A C 1
ATOM 820 O O . GLU A 1 102 ? 4.757 -4.722 -10.725 1.00 79.25 102 GLU A O 1
ATOM 825 N N . LEU A 1 103 ? 5.672 -2.866 -9.857 1.00 75.12 103 LEU A N 1
ATOM 826 C CA . LEU A 1 103 ? 4.385 -2.224 -9.591 1.00 75.12 103 LEU A CA 1
ATOM 827 C C . LEU A 1 103 ? 3.801 -1.525 -10.820 1.00 75.12 103 LEU A C 1
ATOM 829 O O . LEU A 1 103 ? 2.576 -1.451 -10.917 1.00 75.12 103 LEU A O 1
ATOM 833 N N . VAL A 1 104 ? 4.643 -1.069 -11.754 1.00 72.12 104 VAL A N 1
ATOM 834 C CA . VAL A 1 104 ? 4.216 -0.451 -13.022 1.00 72.12 104 VAL A CA 1
ATOM 835 C C . VAL A 1 104 ? 3.505 -1.481 -13.898 1.00 72.12 104 VAL A C 1
ATOM 837 O O . VAL A 1 104 ? 2.375 -1.241 -14.317 1.00 72.12 104 VAL A O 1
ATOM 840 N N . LYS A 1 105 ? 4.100 -2.669 -14.077 1.00 67.06 105 LYS A N 1
ATOM 841 C CA . LYS A 1 105 ? 3.499 -3.791 -14.827 1.00 67.06 105 LYS A CA 1
ATOM 842 C C . LYS A 1 105 ? 2.117 -4.162 -14.285 1.00 67.06 105 LYS A C 1
ATOM 844 O O . LYS A 1 105 ? 1.161 -4.325 -15.028 1.00 67.06 105 LYS A O 1
ATOM 849 N N . LYS A 1 106 ? 1.971 -4.204 -12.958 1.00 60.22 106 LYS A N 1
ATOM 850 C CA . LYS A 1 106 ? 0.696 -4.519 -12.294 1.00 60.22 106 LYS A CA 1
ATOM 851 C C . LYS A 1 106 ? -0.370 -3.415 -12.425 1.00 60.22 106 LYS A C 1
ATOM 853 O O . LYS A 1 106 ? -1.528 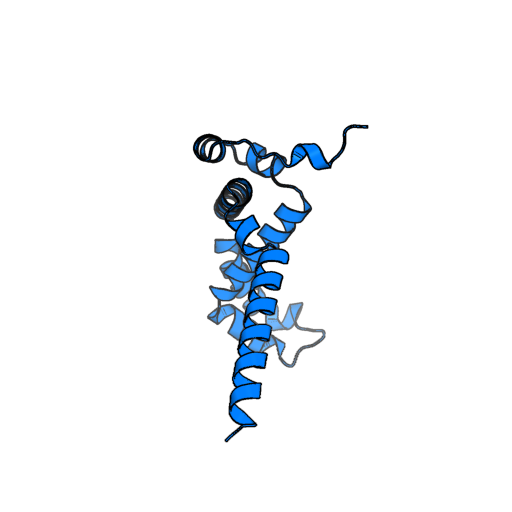-3.665 -12.097 1.00 60.22 106 LYS A O 1
ATOM 858 N N . HIS A 1 107 ? 0.012 -2.203 -12.830 1.00 54.66 107 HIS A N 1
ATOM 859 C CA . HIS A 1 107 ? -0.864 -1.031 -12.938 1.00 54.66 107 HIS A CA 1
ATOM 860 C C . HIS A 1 107 ? -1.082 -0.531 -14.372 1.00 54.66 107 HIS A C 1
ATOM 862 O O . HIS A 1 107 ? -1.840 0.424 -14.552 1.00 54.66 107 HIS A O 1
ATOM 868 N N . ASN A 1 108 ? -0.486 -1.158 -15.390 1.00 58.44 108 ASN A N 1
ATOM 869 C CA . ASN A 1 108 ? -0.729 -0.766 -16.772 1.00 58.44 108 ASN A CA 1
ATOM 870 C C . ASN A 1 108 ? -2.194 -1.026 -17.154 1.00 58.44 108 ASN A C 1
ATOM 872 O O . ASN A 1 108 ? -2.642 -2.161 -17.305 1.00 58.44 108 ASN A O 1
ATOM 876 N N . ILE A 1 109 ? -2.937 0.066 -17.353 1.00 57.09 109 ILE A N 1
ATOM 877 C CA . ILE A 1 109 ? -4.308 0.064 -17.883 1.00 57.09 109 ILE A CA 1
ATOM 878 C C . ILE A 1 109 ? -4.356 -0.653 -19.239 1.00 57.09 109 ILE A C 1
ATOM 880 O O . ILE A 1 109 ? -5.349 -1.296 -19.557 1.00 57.09 109 ILE A O 1
ATOM 884 N N . THR A 1 110 ? -3.273 -0.597 -20.015 1.00 53.31 110 THR A N 1
ATOM 885 C CA . THR A 1 110 ? -3.134 -1.290 -21.299 1.00 53.31 110 THR A CA 1
ATOM 886 C C . THR A 1 110 ? -3.102 -2.811 -21.149 1.00 53.31 110 THR A C 1
ATOM 888 O O . THR A 1 110 ? -3.748 -3.487 -21.942 1.00 53.31 110 THR A O 1
ATOM 891 N N . ASP A 1 111 ? -2.447 -3.341 -20.110 1.00 58.69 111 ASP A N 1
ATOM 892 C CA . ASP A 1 111 ? -2.381 -4.788 -19.843 1.00 58.69 111 ASP A CA 1
ATOM 893 C C . ASP A 1 111 ? -3.731 -5.313 -19.328 1.00 58.69 111 ASP A C 1
ATOM 895 O O . ASP A 1 111 ? -4.172 -6.408 -19.668 1.00 58.69 111 ASP A O 1
ATOM 899 N N . LEU A 1 112 ? -4.454 -4.487 -18.563 1.00 62.84 112 LEU A N 1
ATOM 900 C CA . LEU A 1 112 ? -5.842 -4.771 -18.189 1.00 62.84 112 LEU A CA 1
ATOM 901 C C . LEU A 1 112 ? -6.794 -4.681 -19.390 1.00 62.84 112 LEU A C 1
ATOM 903 O O . LEU A 1 112 ? -7.741 -5.460 -19.480 1.00 62.84 112 LEU A O 1
ATOM 907 N N . ARG A 1 113 ? -6.554 -3.749 -20.319 1.00 67.19 113 ARG A N 1
ATOM 908 C CA . ARG A 1 113 ? -7.362 -3.570 -21.532 1.00 67.19 113 ARG A CA 1
ATOM 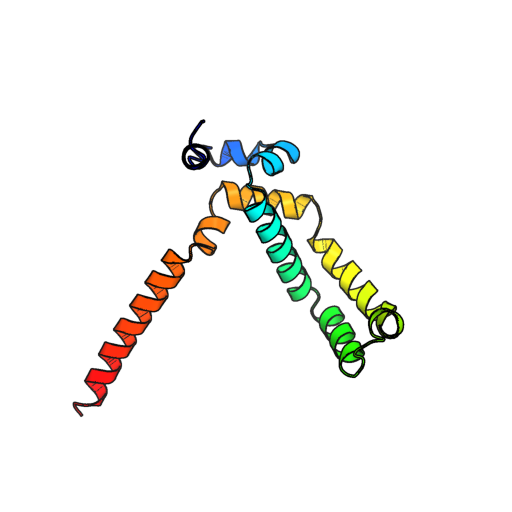909 C C . ARG A 1 113 ? -7.146 -4.707 -22.527 1.00 67.19 113 ARG A C 1
ATOM 911 O O . ARG A 1 113 ? -8.123 -5.174 -23.103 1.00 67.19 113 ARG A O 1
ATOM 918 N N . SER A 1 114 ? -5.912 -5.173 -22.710 1.00 70.81 114 SER A N 1
ATOM 919 C CA . SER A 1 114 ? -5.603 -6.314 -23.578 1.00 70.81 114 SER A CA 1
ATOM 920 C C . SER A 1 114 ? -6.185 -7.614 -23.019 1.00 70.81 114 SER A C 1
ATOM 922 O O . SER A 1 114 ? -6.820 -8.357 -23.764 1.00 70.81 114 SER A O 1
ATOM 924 N N . GLU A 1 115 ? -6.088 -7.843 -21.706 1.00 78.00 115 GLU A N 1
ATOM 925 C CA . GLU A 1 115 ? -6.705 -9.006 -21.056 1.00 78.00 115 GLU A CA 1
ATOM 926 C C . GLU A 1 115 ? -8.245 -8.942 -21.082 1.00 78.00 115 GLU A C 1
ATOM 928 O O . GLU A 1 115 ? -8.902 -9.961 -21.301 1.00 78.00 115 GLU A O 1
ATOM 933 N N . LEU A 1 116 ? -8.848 -7.755 -20.920 1.00 81.56 116 LEU A N 1
ATOM 934 C CA . LEU A 1 116 ? -10.296 -7.575 -21.077 1.00 81.56 116 LEU A CA 1
ATOM 935 C C . LEU A 1 116 ? -10.747 -7.859 -22.516 1.00 81.56 116 LEU A C 1
ATOM 937 O O . LEU A 1 116 ? -11.718 -8.589 -22.707 1.00 81.56 116 LEU A O 1
ATOM 941 N N . ASN A 1 117 ? -10.034 -7.329 -23.512 1.00 81.19 117 ASN A N 1
ATOM 942 C CA . ASN A 1 117 ? -10.344 -7.545 -24.926 1.00 81.19 117 ASN A CA 1
ATOM 943 C C . ASN A 1 117 ? -10.239 -9.031 -25.303 1.00 81.19 117 ASN A C 1
ATOM 945 O O . ASN A 1 117 ? -11.166 -9.568 -25.904 1.00 81.19 117 ASN A O 1
ATOM 949 N N . ARG A 1 118 ? -9.189 -9.729 -24.849 1.00 83.00 118 ARG A N 1
ATOM 950 C CA . ARG A 1 118 ? -9.019 -11.176 -25.065 1.00 83.00 118 ARG A CA 1
ATOM 951 C C . ARG A 1 118 ? -10.203 -11.986 -24.522 1.00 83.00 118 ARG A C 1
ATOM 953 O O . ARG A 1 118 ? -10.744 -12.846 -25.212 1.00 83.00 118 ARG A O 1
ATOM 960 N N . ARG A 1 119 ? -10.682 -11.661 -23.316 1.00 86.25 119 ARG A N 1
ATOM 961 C CA . ARG A 1 119 ? -11.852 -12.321 -22.697 1.00 86.25 119 ARG A CA 1
ATOM 962 C C . ARG A 1 119 ? -13.181 -11.996 -23.378 1.00 86.25 119 ARG A C 1
ATOM 964 O O . ARG A 1 119 ? -14.135 -12.765 -23.245 1.00 86.25 119 ARG A O 1
ATOM 971 N N . LEU A 1 120 ? -13.293 -10.841 -24.033 1.00 86.88 120 LEU A N 1
ATOM 972 C CA . LEU A 1 120 ? -14.475 -10.488 -24.823 1.00 86.88 120 LEU A CA 1
ATOM 973 C C . LEU A 1 120 ? -14.512 -11.288 -26.131 1.00 86.88 120 LEU A C 1
ATOM 975 O O . LEU A 1 120 ? -15.567 -11.807 -26.485 1.00 86.88 120 LEU A O 1
ATOM 979 N N . GLU A 1 121 ? -13.366 -11.473 -26.789 1.00 85.56 121 GLU A N 1
ATOM 980 C CA . GLU A 1 121 ? -13.245 -12.316 -27.987 1.00 85.56 121 GLU A CA 1
ATOM 981 C C . GLU A 1 121 ? -13.506 -13.802 -27.693 1.00 85.56 121 GLU A C 1
ATOM 983 O O . GLU A 1 121 ? -14.165 -14.493 -28.467 1.00 85.56 121 GLU A O 1
ATOM 988 N N . GLU A 1 122 ? -13.037 -14.312 -26.554 1.00 84.62 122 GLU A N 1
ATOM 989 C CA . GLU A 1 122 ? -13.326 -15.688 -26.122 1.00 84.62 122 GLU A CA 1
ATOM 990 C C . GLU A 1 122 ? -14.822 -15.897 -25.831 1.00 84.62 122 GLU A C 1
ATOM 992 O O . GLU A 1 122 ? -15.387 -16.947 -26.157 1.00 84.62 122 GLU A O 1
ATOM 997 N N . ARG A 1 123 ? -15.493 -14.878 -25.275 1.00 79.56 123 ARG A N 1
ATOM 998 C CA . ARG A 1 123 ? -16.946 -14.898 -25.057 1.00 79.56 123 ARG A CA 1
ATOM 999 C C . ARG A 1 123 ? -17.750 -14.798 -26.350 1.00 79.56 123 ARG A C 1
ATOM 1001 O O . ARG A 1 123 ? -18.758 -15.491 -26.470 1.00 79.56 123 ARG A O 1
ATOM 1008 N N . SER A 1 124 ? -17.324 -14.002 -27.331 1.00 78.31 124 SER A N 1
ATOM 1009 C CA . SER A 1 124 ? -18.047 -13.926 -28.609 1.00 78.31 124 SER A CA 1
ATOM 1010 C C . SER A 1 124 ? -17.991 -15.257 -29.367 1.00 78.31 124 SER A C 1
ATOM 1012 O O . SER A 1 124 ? -19.017 -15.733 -29.852 1.00 78.31 124 SER A O 1
ATOM 1014 N N . LYS A 1 125 ? -16.830 -15.926 -29.363 1.00 75.88 125 LYS A N 1
ATOM 1015 C CA . LYS A 1 125 ? -16.646 -17.249 -29.982 1.00 75.88 125 LYS A CA 1
ATOM 1016 C C . LYS A 1 125 ? -17.503 -18.327 -29.318 1.00 75.88 125 LYS A C 1
ATOM 1018 O O . LYS A 1 125 ? -18.152 -19.101 -30.009 1.00 75.88 125 LYS A O 1
ATOM 1023 N N . THR A 1 126 ? -17.560 -18.349 -27.987 1.00 64.56 126 THR A N 1
ATOM 1024 C CA . THR A 1 126 ? -18.363 -19.340 -27.244 1.00 64.56 126 THR A CA 1
ATOM 1025 C C . THR A 1 126 ? -19.873 -19.114 -27.335 1.00 64.56 126 THR A C 1
ATOM 1027 O O . THR A 1 126 ? -20.632 -20.067 -27.163 1.00 64.56 126 THR A O 1
ATOM 1030 N N . THR A 1 127 ? -20.324 -17.891 -27.629 1.00 59.72 127 THR A N 1
ATOM 1031 C CA . THR A 1 127 ? -21.754 -17.592 -27.834 1.00 59.72 127 THR A CA 1
ATOM 1032 C C . THR A 1 127 ? -22.214 -18.051 -29.223 1.00 59.72 127 THR A C 1
ATOM 1034 O O . THR A 1 127 ? -23.254 -18.688 -29.338 1.00 59.72 127 THR A O 1
ATOM 1037 N N . SER A 1 128 ? -21.376 -17.872 -30.252 1.00 57.41 128 SER A N 1
ATOM 1038 C CA . SER A 1 128 ? -21.674 -18.304 -31.628 1.00 57.41 128 SER A CA 1
ATOM 1039 C C . SER A 1 128 ? -21.736 -19.834 -31.807 1.00 57.41 128 SER A C 1
ATOM 1041 O O . SER A 1 128 ? -22.451 -20.330 -32.675 1.00 57.41 128 SER A O 1
ATOM 1043 N N . THR A 1 129 ? -21.048 -20.613 -30.964 1.00 55.09 129 THR A N 1
ATOM 1044 C CA . THR A 1 129 ? -21.155 -22.087 -30.981 1.00 55.09 129 THR A CA 1
ATOM 1045 C C . THR A 1 129 ? -22.448 -22.604 -30.336 1.00 55.09 129 THR A C 1
ATOM 1047 O O . THR A 1 129 ? -22.867 -23.714 -30.640 1.00 55.09 129 THR A O 1
ATOM 1050 N N . LYS A 1 130 ? -23.103 -21.822 -29.466 1.00 57.53 130 LYS A N 1
ATOM 1051 C CA . LYS A 1 130 ? -24.348 -22.232 -28.788 1.00 57.53 130 LYS A CA 1
ATOM 1052 C C . LYS A 1 130 ? -25.622 -21.922 -29.577 1.00 57.53 130 LYS A C 1
ATOM 1054 O O . LYS A 1 130 ? -26.654 -22.488 -29.253 1.00 57.53 130 LYS A O 1
ATOM 1059 N N . GLU A 1 131 ? -25.552 -21.060 -30.589 1.00 54.81 131 GLU A N 1
ATOM 1060 C CA . GLU A 1 131 ? -26.679 -20.749 -31.488 1.00 54.81 131 GLU A CA 1
ATOM 1061 C C . GLU A 1 131 ? -26.748 -21.673 -32.721 1.00 54.81 131 GLU A C 1
ATOM 1063 O O . GLU A 1 131 ? -27.684 -21.573 -33.505 1.00 54.81 131 GLU A O 1
ATOM 1068 N N . ASN A 1 132 ? -25.777 -22.581 -32.890 1.00 52.19 132 ASN A N 1
ATOM 1069 C CA . ASN A 1 132 ? -25.707 -23.546 -33.999 1.00 52.19 132 ASN A CA 1
ATOM 1070 C C . ASN A 1 132 ? -25.930 -25.010 -33.551 1.00 52.19 132 ASN A C 1
ATOM 1072 O O . ASN A 1 132 ? -25.473 -25.931 -34.231 1.00 52.19 132 ASN A O 1
ATOM 1076 N N . ILE A 1 133 ? -26.597 -25.228 -32.410 1.00 48.06 133 ILE A N 1
ATOM 1077 C CA . ILE A 1 133 ? -27.068 -26.545 -31.938 1.00 48.06 133 ILE A CA 1
ATOM 1078 C C . ILE A 1 133 ? -28.579 -26.482 -31.743 1.00 48.06 133 ILE A C 1
ATOM 1080 O O . ILE A 1 133 ? -29.028 -25.525 -31.075 1.00 48.06 133 ILE A O 1
#

Secondary structure (DSSP, 8-state):
---GGGGG-----HHHHHH--HHHHHHHS-HHHHHHHHHHHHHHHHHH-HHHHHHHHHHHTT-SSSHHHHTHHHHHHHHHHHHHHSSHHHHHHHHHHHHTTHHHHTT-HHHHHHHHHHHHHHHHHHHHTTS--

InterPro domains:
  IPR013892 Cytochrome c oxidase biogenesis protein Cmc1-like [PF08583] (40-100)

Radius of gyration: 21.74 Å; chains: 1; bounding box: 49×50×54 Å

Sequence (133 aa):
MQNQRERFKLNLDPAEIDALSPEELKQKVPNQADEALKLRLKKYGMKQCKVESKNFADCSKDKLLSIAVKCKDELQALTDCITIYLNEENMNKMRRAYLKGELVKKHNITDLRSELNRRLEERSKTTSTKENI

Foldseek 3Di:
DDDPVVLPPLPDDLVNLVVDDLVRLVVSQDPVRLVVLLVVLLVVLCVVLVVLVVLLCVQCVVPDPCSCPRVVPSVVSSVVSSVVSNDSVNSSVSSSCVSVCVVVVVPPPVVVVVVVVVVVVVVVVVVVVVVVD